Protein AF-A0AAW4U2R3-F1 (afdb_monomer_lite)

Organism: Bifidobacter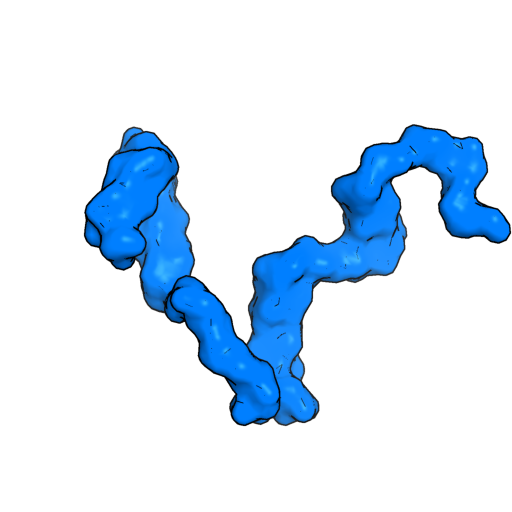ium breve (NCBI:txid1685)

Secondary structure (DSSP, 8-state):
---SS---HHHHHHHTTPPPHHHHHHHHHH-TTTTTTSPPPSS-HHHHHHHHHHHHTT--HHHHHHHH-

Structure (mmCIF, N/CA/C/O backbone):
data_AF-A0AAW4U2R3-F1
#
_entry.id   AF-A0AAW4U2R3-F1
#
loop_
_atom_site.group_PDB
_atom_site.id
_atom_site.type_symbol
_atom_site.label_atom_id
_atom_site.label_alt_id
_atom_site.label_comp_id
_atom_site.label_asym_id
_atom_site.label_entity_id
_atom_site.label_seq_id
_atom_site.pdbx_PDB_ins_code
_atom_site.Cartn_x
_atom_site.Cartn_y
_atom_site.Cartn_z
_atom_site.occupancy
_atom_site.B_iso_or_equiv
_atom_site.auth_seq_id
_atom_site.auth_comp_id
_atom_site.auth_asym_id
_atom_site.auth_atom_id
_atom_site.pdbx_PDB_model_num
ATOM 1 N N . MET A 1 1 ? 27.075 9.692 4.096 1.00 61.47 1 MET A N 1
ATOM 2 C CA . MET A 1 1 ? 26.068 9.525 5.164 1.00 61.47 1 MET A CA 1
ATOM 3 C C . MET A 1 1 ? 24.787 10.165 4.651 1.00 61.47 1 MET A C 1
ATOM 5 O O . MET A 1 1 ? 24.808 11.352 4.352 1.00 61.47 1 MET A O 1
ATOM 9 N N . TYR A 1 2 ? 23.753 9.368 4.383 1.00 68.00 2 TYR A N 1
ATOM 10 C CA . TYR A 1 2 ? 22.502 9.847 3.793 1.00 68.00 2 TYR A CA 1
ATOM 11 C C . TYR A 1 2 ? 21.709 10.590 4.880 1.00 68.00 2 TYR A C 1
ATOM 13 O O . TYR A 1 2 ? 21.166 9.956 5.774 1.00 68.00 2 TYR A O 1
ATOM 21 N N . PHE A 1 3 ? 21.705 11.922 4.798 1.00 73.25 3 PHE A N 1
ATOM 22 C CA . PHE A 1 3 ? 21.043 12.891 5.689 1.00 73.25 3 PHE A CA 1
ATOM 23 C C . PHE A 1 3 ? 21.674 13.079 7.081 1.00 73.25 3 PHE A C 1
ATOM 25 O O . PHE A 1 3 ? 21.890 12.142 7.841 1.00 73.25 3 PHE A O 1
ATOM 32 N N . THR A 1 4 ? 21.989 14.339 7.405 1.00 83.44 4 THR A N 1
ATOM 33 C CA . THR A 1 4 ? 22.544 14.794 8.697 1.00 83.44 4 THR A CA 1
ATOM 34 C C . THR A 1 4 ? 21.461 15.238 9.680 1.00 83.44 4 THR A C 1
ATOM 36 O O . THR A 1 4 ? 21.729 15.420 10.865 1.00 83.44 4 THR A O 1
ATOM 39 N N . THR A 1 5 ? 20.230 15.403 9.199 1.00 88.62 5 THR A N 1
ATOM 40 C CA . THR A 1 5 ? 19.054 15.709 10.010 1.00 88.62 5 THR A CA 1
ATOM 41 C C . THR A 1 5 ? 18.336 14.405 10.352 1.00 88.62 5 THR A C 1
ATOM 43 O O . THR A 1 5 ? 18.080 13.614 9.441 1.00 88.62 5 THR A O 1
ATOM 46 N N . PRO A 1 6 ? 17.973 14.161 11.624 1.00 84.62 6 PRO A N 1
ATOM 47 C CA . PRO A 1 6 ? 17.133 13.025 11.966 1.00 84.62 6 PRO A CA 1
ATOM 48 C C . PRO A 1 6 ? 15.762 13.205 11.305 1.00 84.62 6 PRO A C 1
ATOM 50 O O . PRO A 1 6 ? 15.010 14.121 11.629 1.00 84.62 6 PRO A O 1
ATOM 53 N N . MET A 1 7 ? 15.462 12.331 10.351 1.00 88.62 7 MET A N 1
ATOM 54 C CA . MET A 1 7 ? 14.190 12.268 9.642 1.00 88.62 7 MET A CA 1
ATOM 55 C C . MET A 1 7 ? 13.502 10.948 9.980 1.00 88.62 7 MET A C 1
ATOM 57 O O . MET A 1 7 ? 14.153 9.920 10.177 1.00 88.62 7 MET A O 1
ATOM 61 N N . THR A 1 8 ? 12.173 10.957 10.028 1.00 87.44 8 THR A N 1
ATOM 62 C CA . THR A 1 8 ? 11.397 9.713 10.109 1.00 87.44 8 THR A CA 1
ATOM 63 C C . THR A 1 8 ? 11.555 8.910 8.816 1.00 87.44 8 THR A C 1
ATOM 65 O O . THR A 1 8 ? 11.795 9.476 7.750 1.00 87.44 8 THR A O 1
ATOM 68 N N . THR A 1 9 ? 11.362 7.591 8.865 1.00 78.88 9 THR A N 1
ATOM 69 C CA . THR A 1 9 ? 11.421 6.726 7.672 1.00 78.88 9 THR A CA 1
ATOM 70 C C . THR A 1 9 ? 10.542 7.244 6.528 1.00 78.88 9 THR A C 1
ATOM 72 O O . THR A 1 9 ? 10.952 7.199 5.374 1.00 78.88 9 THR A O 1
ATOM 75 N N . ALA A 1 10 ? 9.360 7.787 6.841 1.00 77.56 10 ALA A N 1
ATOM 76 C CA . ALA A 1 10 ? 8.461 8.377 5.850 1.00 77.56 10 ALA A CA 1
ATOM 77 C C . ALA A 1 10 ? 9.073 9.611 5.166 1.00 77.56 10 ALA A C 1
ATOM 79 O O . ALA A 1 10 ? 9.019 9.721 3.945 1.00 77.56 10 ALA A O 1
ATOM 80 N N . GLN A 1 11 ? 9.716 10.491 5.937 1.00 82.81 11 GLN A N 1
ATOM 81 C CA . GLN A 1 11 ? 10.402 11.674 5.411 1.00 82.81 11 GLN A CA 1
ATOM 82 C C . GLN A 1 11 ? 11.634 11.309 4.577 1.00 82.81 11 GLN A C 1
ATOM 84 O O . GLN A 1 11 ? 11.880 11.938 3.556 1.00 82.81 11 GLN A O 1
ATOM 89 N N . VAL A 1 12 ? 12.385 10.270 4.959 1.00 83.44 12 VAL A N 1
ATOM 90 C CA . VAL A 1 12 ? 13.519 9.777 4.157 1.00 83.44 12 VAL A CA 1
ATOM 91 C C . VAL A 1 12 ? 13.038 9.221 2.814 1.00 83.44 12 VAL A C 1
ATOM 93 O O . VAL A 1 12 ? 13.635 9.511 1.781 1.00 83.44 12 VAL A O 1
ATOM 96 N N . VAL A 1 13 ? 11.945 8.450 2.816 1.00 80.81 13 VAL A N 1
ATOM 97 C CA . VAL A 1 13 ? 11.328 7.904 1.595 1.00 80.81 13 VAL A CA 1
ATOM 98 C C . VAL A 1 13 ? 10.840 9.029 0.678 1.00 80.81 13 VAL A C 1
ATOM 100 O O . VAL A 1 13 ? 11.132 8.999 -0.516 1.00 80.81 13 VAL A O 1
ATOM 103 N N . GLU A 1 14 ? 10.176 10.044 1.234 1.00 80.44 14 GLU A N 1
ATOM 104 C CA . GLU A 1 14 ? 9.709 11.220 0.490 1.00 80.44 14 GLU A CA 1
ATOM 105 C C . GLU A 1 14 ? 10.872 12.042 -0.085 1.00 80.44 14 GLU A C 1
ATOM 107 O O . GLU A 1 14 ? 10.873 12.361 -1.273 1.00 80.44 14 GLU A O 1
ATOM 112 N N . HIS A 1 15 ? 11.901 12.320 0.720 1.00 82.88 15 HIS A N 1
ATOM 113 C CA . HIS A 1 15 ? 13.058 13.116 0.304 1.00 82.88 15 HIS A CA 1
ATOM 114 C C . HIS A 1 15 ? 13.892 12.427 -0.785 1.00 82.88 15 HIS A C 1
ATOM 116 O O . HIS A 1 15 ? 14.434 13.081 -1.672 1.00 82.88 15 HIS A O 1
ATOM 122 N N . LEU A 1 16 ? 13.988 11.098 -0.740 1.00 81.44 16 LEU A N 1
ATOM 123 C CA . LEU A 1 16 ? 14.661 10.307 -1.771 1.00 81.44 16 LEU A CA 1
ATOM 124 C C . LEU A 1 16 ? 13.800 10.100 -3.027 1.00 81.44 16 LEU A C 1
ATOM 126 O O . LEU A 1 16 ? 14.263 9.476 -3.981 1.00 81.44 16 LEU A O 1
ATOM 130 N N . GLY A 1 17 ? 12.551 10.576 -3.032 1.00 77.50 17 GLY A N 1
ATOM 131 C CA . GLY A 1 17 ? 11.605 10.326 -4.117 1.00 77.50 17 GLY A CA 1
ATOM 132 C C . GLY A 1 17 ? 11.242 8.847 -4.268 1.00 77.50 17 GLY A C 1
ATOM 133 O O . GLY A 1 17 ? 10.753 8.442 -5.324 1.00 77.50 17 GLY A O 1
ATOM 134 N N . TYR A 1 18 ? 11.482 8.023 -3.239 1.00 75.19 18 TYR A N 1
ATOM 135 C CA . TYR A 1 18 ? 11.095 6.622 -3.281 1.00 75.19 18 TYR A CA 1
ATOM 136 C C . TYR A 1 18 ? 9.573 6.527 -3.192 1.00 75.19 18 TYR A C 1
ATOM 138 O O . TYR A 1 18 ? 8.954 7.089 -2.284 1.00 75.19 18 TYR A O 1
ATOM 146 N N . PRO A 1 19 ? 8.931 5.800 -4.113 1.00 68.31 19 PRO A N 1
ATOM 147 C CA . PRO A 1 19 ? 7.499 5.626 -4.040 1.00 68.31 19 PRO A CA 1
ATOM 148 C C . PRO A 1 19 ? 7.136 4.814 -2.791 1.00 68.31 19 PRO A C 1
ATOM 150 O O . PRO A 1 19 ? 7.761 3.800 -2.475 1.00 68.31 19 PRO A O 1
ATOM 153 N N . THR A 1 20 ? 6.064 5.218 -2.104 1.00 76.25 20 THR A N 1
ATOM 154 C CA . THR A 1 20 ? 5.396 4.338 -1.134 1.00 76.25 20 THR A CA 1
ATOM 155 C C . THR A 1 20 ? 5.051 3.014 -1.814 1.00 76.25 20 THR A C 1
ATOM 157 O O . THR A 1 20 ? 4.880 2.974 -3.031 1.00 76.25 20 THR A O 1
ATOM 160 N N . ARG A 1 21 ? 4.891 1.919 -1.063 1.00 67.88 21 ARG A N 1
ATOM 161 C CA . ARG A 1 21 ? 4.594 0.599 -1.650 1.00 67.88 21 ARG A CA 1
ATOM 162 C C . ARG A 1 21 ? 3.459 0.641 -2.687 1.00 67.88 21 ARG A C 1
ATOM 164 O O . ARG A 1 21 ? 3.584 0.063 -3.758 1.00 67.88 21 ARG A O 1
ATOM 171 N N . GLN A 1 22 ? 2.401 1.402 -2.408 1.00 70.94 22 GLN A N 1
ATOM 172 C CA . GLN A 1 22 ? 1.285 1.592 -3.336 1.00 70.94 22 GLN A CA 1
ATOM 173 C C . GLN A 1 22 ? 1.630 2.452 -4.559 1.00 70.94 22 GLN A C 1
ATOM 175 O O . GLN A 1 22 ? 1.124 2.171 -5.645 1.00 70.94 22 GLN A O 1
ATOM 180 N N . CYS A 1 23 ? 2.449 3.496 -4.404 1.00 77.19 23 CYS A N 1
ATOM 181 C CA . CYS A 1 23 ? 2.965 4.258 -5.542 1.00 77.19 23 CYS A CA 1
ATOM 182 C C . CYS A 1 23 ? 3.914 3.405 -6.393 1.00 77.19 23 CYS A C 1
ATOM 184 O O . CYS A 1 23 ? 3.894 3.538 -7.611 1.00 77.19 23 CYS A O 1
ATOM 186 N N . LEU A 1 24 ? 4.685 2.504 -5.778 1.00 75.94 24 LEU A N 1
ATOM 187 C CA . LEU A 1 24 ? 5.641 1.636 -6.460 1.00 75.94 24 LEU A CA 1
ATOM 188 C C . LEU A 1 24 ? 4.900 0.592 -7.288 1.00 75.94 24 LEU A C 1
ATOM 190 O O . LEU A 1 24 ? 5.158 0.461 -8.477 1.00 75.94 24 LEU A O 1
ATOM 194 N N . GLU A 1 25 ? 3.923 -0.084 -6.683 1.00 75.88 25 GLU A N 1
ATOM 195 C CA . GLU A 1 25 ? 3.040 -1.028 -7.375 1.00 75.88 25 GLU A CA 1
ATOM 196 C C . GLU A 1 25 ? 2.292 -0.346 -8.532 1.00 75.88 25 GLU A C 1
ATOM 198 O O . GLU A 1 25 ? 2.183 -0.911 -9.617 1.00 75.88 25 GLU A O 1
ATOM 203 N N . ARG A 1 26 ? 1.819 0.896 -8.339 1.00 74.88 26 ARG A N 1
ATOM 204 C CA . ARG A 1 26 ? 1.147 1.672 -9.393 1.00 74.88 26 ARG A CA 1
ATOM 205 C C . ARG A 1 26 ? 2.103 2.072 -10.517 1.00 74.88 26 ARG A C 1
ATOM 207 O O . ARG A 1 26 ? 1.730 1.964 -11.679 1.00 74.88 26 ARG A O 1
ATOM 214 N N . TRP A 1 27 ? 3.303 2.542 -10.186 1.00 77.88 27 TRP A N 1
ATOM 215 C CA . TRP A 1 27 ? 4.311 2.949 -11.165 1.00 77.88 27 TRP A CA 1
ATOM 216 C C . TRP A 1 27 ? 4.800 1.750 -11.983 1.00 77.88 27 TRP A C 1
ATOM 218 O O . TRP A 1 27 ? 4.789 1.808 -13.208 1.00 77.88 27 TRP A O 1
ATOM 228 N N . LEU A 1 28 ? 5.104 0.629 -11.324 1.00 75.44 28 LEU A N 1
ATOM 229 C CA . LEU A 1 28 ? 5.522 -0.612 -11.979 1.00 75.44 28 LEU A CA 1
ATOM 230 C C . LEU A 1 28 ? 4.418 -1.219 -12.851 1.00 75.44 28 LEU A C 1
ATOM 232 O O . LEU A 1 28 ? 4.716 -1.764 -13.906 1.00 75.44 28 LEU A O 1
ATOM 236 N N . ALA A 1 29 ? 3.146 -1.095 -12.459 1.00 76.19 29 ALA A N 1
ATOM 237 C CA . ALA A 1 29 ? 2.026 -1.532 -13.293 1.00 76.19 29 ALA A CA 1
ATOM 238 C C . ALA A 1 29 ? 1.842 -0.681 -14.566 1.00 76.19 29 ALA A C 1
ATOM 240 O O . ALA A 1 29 ? 1.286 -1.175 -15.544 1.00 76.19 29 ALA A O 1
ATOM 241 N N . MET A 1 30 ? 2.280 0.584 -14.556 1.00 74.38 30 MET A N 1
ATOM 242 C CA . MET A 1 30 ? 2.233 1.485 -15.719 1.00 74.38 30 MET A CA 1
ATOM 243 C C . MET A 1 30 ? 3.495 1.403 -16.592 1.00 74.38 30 MET A C 1
ATOM 245 O O . MET A 1 30 ? 3.474 1.854 -17.735 1.00 74.38 30 MET A O 1
ATOM 249 N N . ASP A 1 31 ? 4.588 0.841 -16.072 1.00 78.62 31 ASP A N 1
ATOM 250 C CA . ASP A 1 31 ? 5.839 0.657 -16.803 1.00 78.62 31 ASP A CA 1
ATOM 251 C C . ASP A 1 31 ? 5.771 -0.606 -17.674 1.00 78.62 31 ASP A C 1
ATOM 253 O O . ASP A 1 31 ? 5.645 -1.723 -17.172 1.00 78.62 31 ASP A O 1
ATOM 257 N N . SER A 1 32 ? 5.888 -0.447 -18.995 1.00 71.38 32 SER A N 1
ATOM 258 C CA . SER A 1 32 ? 5.784 -1.550 -19.962 1.00 71.38 32 SER A CA 1
ATOM 259 C C . SER A 1 32 ? 6.834 -2.647 -19.773 1.00 71.38 32 SER A C 1
ATOM 261 O O . SER A 1 32 ? 6.60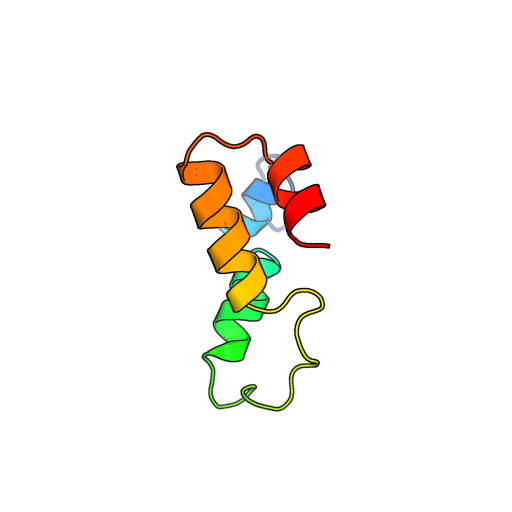7 -3.778 -20.198 1.00 71.38 32 SER A O 1
ATOM 263 N N . ARG A 1 33 ? 7.959 -2.345 -19.113 1.00 80.94 33 ARG A N 1
ATOM 264 C CA . ARG A 1 33 ? 9.027 -3.315 -18.820 1.00 80.94 33 ARG A CA 1
ATOM 265 C C . ARG A 1 33 ? 8.634 -4.288 -17.709 1.00 80.94 33 ARG A C 1
ATOM 267 O O . ARG A 1 33 ? 9.190 -5.378 -17.631 1.00 80.94 33 ARG A O 1
ATOM 274 N N . TYR A 1 34 ? 7.695 -3.888 -16.853 1.00 71.75 34 TYR A N 1
ATOM 275 C CA . TYR A 1 34 ? 7.221 -4.661 -15.702 1.00 71.75 34 TYR A CA 1
ATOM 276 C C . TYR A 1 34 ? 5.741 -5.059 -15.821 1.00 71.75 34 TYR A C 1
ATOM 278 O O . TYR A 1 34 ? 5.276 -5.937 -15.082 1.00 71.75 34 TYR A O 1
ATOM 286 N N . ALA A 1 35 ? 5.009 -4.461 -16.767 1.00 67.38 35 ALA A N 1
ATOM 287 C CA . ALA A 1 35 ? 3.638 -4.808 -17.109 1.00 67.38 35 ALA A CA 1
ATOM 288 C C . ALA A 1 35 ? 3.534 -6.304 -17.462 1.00 67.38 35 ALA A C 1
ATOM 290 O O . ALA A 1 35 ? 4.129 -6.781 -18.422 1.00 67.38 35 ALA A O 1
ATOM 291 N N . GLY A 1 36 ? 2.789 -7.061 -16.650 1.00 67.75 36 GLY A N 1
ATOM 292 C CA . GLY A 1 36 ? 2.573 -8.503 -16.834 1.00 67.75 36 GLY A CA 1
ATOM 293 C C . GLY A 1 36 ? 3.517 -9.427 -16.053 1.00 67.75 36 GLY A C 1
ATOM 294 O O . GLY A 1 36 ? 3.186 -10.597 -15.884 1.00 67.75 36 GLY A O 1
ATOM 295 N N . HIS A 1 37 ? 4.632 -8.917 -15.513 1.00 73.38 37 HIS A N 1
ATOM 296 C CA . HIS A 1 37 ? 5.565 -9.699 -1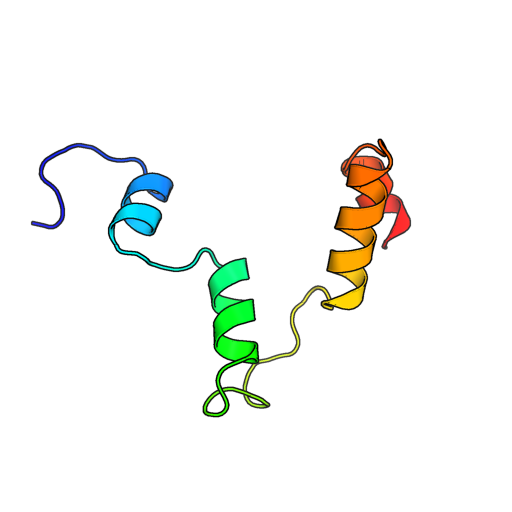4.683 1.00 73.38 37 HIS A CA 1
ATOM 297 C C . HIS A 1 37 ? 5.331 -9.543 -13.177 1.00 73.38 37 HIS A C 1
ATOM 299 O O . HIS A 1 37 ? 5.804 -10.362 -12.388 1.00 73.38 37 HIS A O 1
ATOM 305 N N . MET A 1 38 ? 4.600 -8.508 -12.758 1.00 72.62 38 MET A N 1
ATOM 306 C CA . MET A 1 38 ? 4.207 -8.376 -11.359 1.00 72.62 38 MET A CA 1
ATOM 307 C C . MET A 1 38 ? 3.143 -9.414 -10.996 1.00 72.62 38 MET A C 1
ATOM 309 O O . MET A 1 38 ? 2.145 -9.579 -11.701 1.00 72.62 38 MET A O 1
ATOM 313 N N . ALA A 1 39 ? 3.326 -10.067 -9.846 1.00 69.06 39 ALA A N 1
ATOM 314 C CA . ALA A 1 39 ? 2.24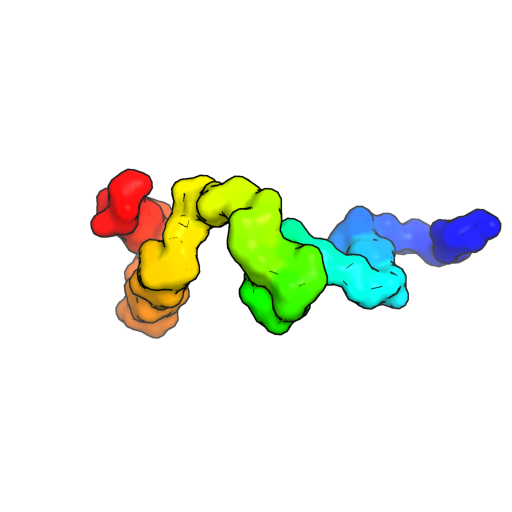9 -10.802 -9.198 1.00 69.06 39 ALA A CA 1
ATOM 315 C C . ALA A 1 39 ? 1.033 -9.877 -9.050 1.00 69.06 39 ALA A C 1
ATOM 317 O O . ALA A 1 39 ? 1.179 -8.698 -8.715 1.00 69.06 39 ALA A O 1
ATOM 318 N N . LYS A 1 40 ? -0.167 -10.405 -9.317 1.00 69.38 40 LYS A N 1
ATOM 319 C CA . LYS A 1 40 ? -1.408 -9.643 -9.142 1.00 69.38 40 LYS A CA 1
ATOM 320 C C . LYS A 1 40 ? -1.414 -9.004 -7.748 1.00 69.38 40 LYS A C 1
ATOM 322 O O . LYS A 1 40 ? -1.105 -9.698 -6.776 1.00 69.38 40 LYS A O 1
ATOM 327 N N . PRO A 1 41 ? -1.750 -7.706 -7.635 1.00 68.12 41 PRO A N 1
ATOM 328 C CA . PRO A 1 41 ? -1.806 -7.053 -6.339 1.00 68.12 41 PRO A CA 1
ATOM 329 C C . PRO A 1 41 ? -2.793 -7.805 -5.441 1.00 68.12 41 PRO A C 1
ATOM 331 O O . PRO A 1 41 ? -3.867 -8.194 -5.899 1.00 68.12 41 PRO A O 1
ATOM 334 N N . ILE A 1 42 ? -2.421 -7.989 -4.167 1.00 74.25 42 ILE A N 1
ATOM 335 C CA . ILE A 1 42 ? -3.227 -8.705 -3.156 1.00 74.25 42 ILE A CA 1
ATOM 336 C C . ILE A 1 42 ? -4.654 -8.139 -3.108 1.00 74.25 42 ILE A C 1
ATOM 338 O O . ILE A 1 42 ? -5.615 -8.884 -2.952 1.00 74.25 42 ILE A O 1
ATOM 342 N N . ILE A 1 43 ? -4.785 -6.821 -3.303 1.00 79.69 43 ILE A N 1
ATOM 343 C CA . ILE A 1 43 ? -6.064 -6.133 -3.471 1.00 79.69 43 ILE A CA 1
ATOM 344 C C . ILE A 1 43 ? -6.131 -5.550 -4.891 1.00 79.69 43 ILE A C 1
ATOM 346 O O . ILE A 1 43 ? -5.325 -4.670 -5.221 1.00 79.69 43 ILE A O 1
ATOM 350 N N . PRO A 1 44 ? -7.095 -5.980 -5.725 1.00 81.06 44 PRO A N 1
ATOM 351 C CA . PRO A 1 44 ? -7.297 -5.436 -7.062 1.00 81.06 44 PRO A CA 1
ATOM 352 C C . PRO A 1 44 ? -7.523 -3.921 -7.066 1.00 81.06 44 PRO A C 1
ATOM 354 O O . PRO A 1 44 ? -8.090 -3.341 -6.136 1.00 81.06 44 PRO A O 1
ATOM 357 N N . LEU A 1 45 ? -7.125 -3.274 -8.164 1.00 79.38 45 LEU A N 1
ATOM 358 C CA . LEU A 1 45 ? -7.296 -1.831 -8.350 1.00 79.38 45 LEU A CA 1
ATOM 359 C C . LEU A 1 45 ? -8.765 -1.396 -8.231 1.00 79.38 45 LEU A C 1
ATOM 361 O O . LEU A 1 45 ? -9.048 -0.356 -7.642 1.00 79.38 45 LEU A O 1
ATOM 365 N N . GLU A 1 46 ? -9.695 -2.203 -8.744 1.00 83.19 46 GLU A N 1
ATOM 366 C CA . GLU A 1 46 ? -11.131 -1.924 -8.666 1.00 83.19 46 GLU A CA 1
ATOM 367 C C . GLU A 1 46 ? -11.631 -1.881 -7.216 1.00 83.19 46 GLU A C 1
ATOM 369 O O . GLU A 1 46 ? -12.317 -0.937 -6.826 1.00 83.19 46 GLU A O 1
ATOM 374 N N . THR A 1 47 ? -11.197 -2.831 -6.384 1.00 87.25 47 THR A N 1
ATOM 375 C CA . THR A 1 47 ? -11.511 -2.860 -4.950 1.00 87.25 47 THR A CA 1
ATOM 376 C C . THR A 1 47 ? -10.957 -1.629 -4.237 1.00 87.25 47 THR A C 1
ATOM 378 O O . THR A 1 47 ? -11.641 -1.026 -3.412 1.00 87.25 47 THR A O 1
ATOM 381 N N . ARG A 1 48 ? -9.741 -1.195 -4.594 1.00 86.00 48 ARG A N 1
ATOM 382 C CA . ARG A 1 48 ? -9.141 0.029 -4.041 1.00 86.00 48 ARG A CA 1
ATOM 383 C C . ARG A 1 48 ? -9.902 1.287 -4.454 1.00 86.00 48 ARG A C 1
ATOM 385 O O . ARG A 1 48 ? -10.111 2.151 -3.608 1.00 86.00 48 ARG A O 1
ATOM 392 N N . ARG A 1 49 ? -10.337 1.393 -5.716 1.00 88.69 49 ARG A N 1
ATOM 393 C CA . ARG A 1 49 ? -11.160 2.524 -6.180 1.00 88.69 49 ARG A CA 1
ATOM 394 C C . ARG A 1 49 ? -12.461 2.593 -5.385 1.00 88.69 49 ARG A C 1
ATOM 396 O O . ARG A 1 49 ? -12.777 3.642 -4.837 1.00 88.69 49 ARG A O 1
ATOM 403 N N . ARG A 1 50 ? -13.125 1.449 -5.222 1.00 89.94 50 ARG A N 1
ATOM 404 C CA . ARG A 1 50 ? -14.374 1.342 -4.465 1.00 89.94 50 ARG A CA 1
ATOM 405 C C . ARG A 1 50 ? -14.192 1.704 -2.990 1.00 89.94 50 ARG A C 1
ATOM 407 O O . ARG A 1 50 ? -15.034 2.388 -2.425 1.00 89.94 50 ARG A O 1
ATOM 414 N N . ALA A 1 51 ? -13.068 1.324 -2.378 1.00 90.38 51 ALA A N 1
ATOM 415 C CA . ALA A 1 51 ? -12.724 1.738 -1.015 1.00 90.38 51 ALA A CA 1
ATOM 416 C C . ALA A 1 51 ? -12.610 3.261 -0.879 1.00 90.38 51 ALA A C 1
ATOM 418 O O . ALA A 1 51 ? -13.124 3.836 0.078 1.00 90.38 51 ALA A O 1
ATOM 419 N N . VAL A 1 52 ? -11.958 3.912 -1.845 1.00 89.81 52 VAL A N 1
ATOM 420 C CA . VAL A 1 52 ? -11.807 5.372 -1.865 1.00 89.81 52 VAL A CA 1
ATOM 421 C C . VAL A 1 52 ? -13.160 6.054 -2.061 1.00 89.81 52 VAL A C 1
ATOM 423 O O . VA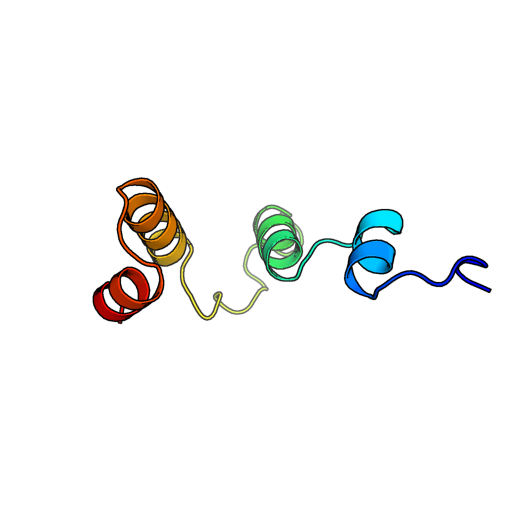L A 1 52 ? -13.469 6.983 -1.324 1.00 89.81 52 VAL A O 1
ATOM 426 N N . GLU A 1 53 ? -13.992 5.567 -2.982 1.00 92.38 53 GLU A N 1
ATOM 427 C CA . GLU A 1 53 ? -15.346 6.091 -3.213 1.00 92.38 53 GLU A CA 1
ATOM 428 C C . GLU A 1 53 ? -16.221 5.999 -1.954 1.00 92.38 53 GLU A C 1
ATOM 430 O O . GLU A 1 53 ? -16.883 6.971 -1.592 1.00 92.38 53 GLU A O 1
ATOM 435 N N . LEU A 1 54 ? -16.178 4.870 -1.239 1.00 92.25 54 LEU A N 1
ATOM 436 C CA . LEU A 1 54 ? -16.935 4.680 0.002 1.00 92.25 54 LEU A CA 1
ATOM 437 C C . LEU A 1 54 ? -16.484 5.650 1.100 1.00 92.25 54 LEU A C 1
ATOM 439 O O . LEU A 1 54 ? -17.317 6.275 1.756 1.00 92.25 54 LEU A O 1
ATOM 443 N N . VAL A 1 55 ? -15.173 5.808 1.286 1.00 92.31 55 VAL A N 1
ATOM 444 C CA . VAL A 1 55 ? -14.620 6.695 2.321 1.00 92.31 55 VAL A CA 1
ATOM 445 C C . VAL A 1 55 ? -14.866 8.168 1.993 1.00 92.31 55 VAL A C 1
ATOM 447 O O . VAL A 1 55 ? -15.213 8.940 2.885 1.00 92.31 55 VAL A O 1
ATOM 450 N N . LEU A 1 56 ? -14.760 8.558 0.719 1.00 92.94 56 LEU A N 1
ATOM 451 C CA . LEU A 1 56 ? -15.122 9.905 0.264 1.00 92.94 56 LEU A CA 1
ATOM 452 C C . LEU A 1 56 ? -16.625 10.181 0.408 1.00 92.94 56 LEU A C 1
ATOM 454 O O . LEU A 1 56 ? -17.006 11.318 0.669 1.00 92.94 56 LEU A O 1
ATOM 458 N N . GLY A 1 57 ? -17.468 9.148 0.322 1.00 92.12 57 GLY A N 1
ATOM 459 C CA . GLY A 1 57 ? -18.899 9.211 0.636 1.00 92.12 57 GLY A CA 1
ATOM 460 C C . GLY A 1 57 ? -19.228 9.330 2.132 1.00 92.12 57 GLY A C 1
ATOM 461 O O . GLY A 1 57 ? -20.394 9.222 2.503 1.00 92.12 57 GLY A O 1
ATOM 462 N N . GLY A 1 58 ? -18.227 9.520 3.000 1.00 91.25 58 GLY A N 1
ATOM 463 C CA . GLY A 1 58 ? -18.401 9.678 4.447 1.00 91.25 58 GLY A CA 1
ATOM 464 C C . GLY A 1 58 ? -18.454 8.361 5.225 1.00 91.25 58 GLY A C 1
ATOM 465 O O . GLY A 1 58 ? -18.674 8.371 6.438 1.00 91.25 58 GLY A O 1
ATOM 466 N N . MET A 1 59 ? -18.236 7.219 4.567 1.00 94.25 59 MET A N 1
ATOM 467 C CA . MET A 1 59 ? -18.180 5.927 5.246 1.00 94.25 59 MET A CA 1
ATOM 468 C C . MET A 1 59 ? -16.877 5.789 6.040 1.00 94.25 59 MET A C 1
ATOM 470 O O . MET A 1 59 ? -15.784 6.042 5.532 1.00 94.25 59 MET A O 1
ATOM 474 N N . GLN A 1 60 ? -16.960 5.314 7.286 1.00 92.75 60 GLN A N 1
ATOM 475 C CA . GLN A 1 60 ? -15.751 4.976 8.039 1.00 92.75 60 GLN A CA 1
ATOM 476 C C . GLN A 1 60 ? -14.954 3.872 7.336 1.00 92.75 60 GLN A C 1
ATOM 478 O O . GLN A 1 60 ? -15.507 2.861 6.905 1.00 92.75 60 GLN A O 1
ATOM 483 N N . GLN A 1 61 ? -13.627 4.008 7.321 1.00 86.81 61 GLN A N 1
ATOM 484 C CA . GLN A 1 61 ? -12.716 3.062 6.663 1.00 86.81 61 GLN A CA 1
ATOM 485 C C . GLN A 1 61 ? -12.900 1.609 7.131 1.00 86.81 61 GLN A C 1
ATOM 487 O O . GLN A 1 61 ? -12.870 0.695 6.314 1.00 86.81 61 GLN A O 1
ATOM 492 N N . LYS A 1 62 ? -13.148 1.381 8.430 1.00 89.75 62 LYS A N 1
ATOM 493 C CA . LYS A 1 62 ? -13.411 0.035 8.977 1.00 89.75 62 LYS A CA 1
ATOM 494 C C . LYS A 1 62 ? -14.681 -0.593 8.398 1.00 89.75 62 LYS A C 1
ATOM 496 O O . LYS A 1 62 ? -14.731 -1.799 8.179 1.00 89.75 62 LYS A O 1
ATOM 501 N N . GLN A 1 63 ? -15.697 0.226 8.146 1.00 89.38 63 GLN A N 1
ATOM 502 C CA . GLN A 1 63 ? -16.952 -0.212 7.548 1.00 89.38 63 GLN A CA 1
ATOM 503 C C . GLN A 1 63 ? -16.795 -0.436 6.041 1.00 89.38 63 GLN A C 1
ATOM 505 O O . GLN A 1 63 ? -17.267 -1.450 5.537 1.00 89.38 63 GLN A O 1
ATOM 510 N N . ALA A 1 64 ? -16.055 0.437 5.351 1.00 89.75 64 ALA A N 1
ATOM 511 C CA . ALA A 1 64 ? -15.707 0.251 3.944 1.00 89.75 64 ALA A CA 1
ATOM 512 C C . ALA A 1 64 ? -14.907 -1.046 3.727 1.00 89.75 64 ALA A C 1
ATOM 514 O O . ALA A 1 64 ? -15.222 -1.812 2.823 1.00 89.75 64 ALA A O 1
ATOM 515 N N . ALA A 1 65 ? -13.936 -1.344 4.598 1.00 87.69 65 ALA A N 1
ATOM 516 C CA . ALA A 1 65 ? -13.197 -2.606 4.581 1.00 87.69 65 ALA A CA 1
ATOM 517 C C . ALA A 1 65 ? -14.129 -3.817 4.761 1.00 87.69 65 ALA A C 1
ATOM 519 O O . ALA A 1 65 ? -14.093 -4.734 3.951 1.00 87.69 65 ALA A O 1
ATOM 520 N N . LYS A 1 66 ? -15.040 -3.778 5.745 1.00 90.50 66 LYS A N 1
ATOM 521 C CA . LYS A 1 66 ? -16.033 -4.845 5.966 1.00 90.50 66 LYS A CA 1
ATOM 522 C C . LYS A 1 66 ? -16.980 -5.048 4.774 1.00 90.50 66 LYS A C 1
ATOM 524 O O . LYS A 1 66 ? -17.479 -6.148 4.572 1.00 90.50 66 LYS A O 1
ATOM 529 N N . GLN A 1 67 ? -17.244 -3.999 3.995 1.00 86.44 67 GLN A N 1
ATOM 530 C CA . GLN A 1 67 ? -18.087 -4.071 2.800 1.00 86.44 67 GLN A CA 1
ATOM 531 C C . GLN A 1 67 ? -17.352 -4.643 1.573 1.00 86.44 67 GLN A C 1
ATOM 533 O O . GLN A 1 67 ? -17.999 -5.064 0.614 1.00 86.44 67 GLN A O 1
ATOM 538 N N . LEU A 1 68 ? -16.017 -4.619 1.572 1.00 85.38 68 LEU A N 1
ATOM 539 C CA . LEU A 1 68 ? -15.183 -5.020 0.436 1.00 85.38 68 LEU A CA 1
ATOM 540 C C . LEU A 1 68 ? -14.616 -6.443 0.547 1.00 85.38 68 LEU A C 1
ATOM 542 O O . LEU A 1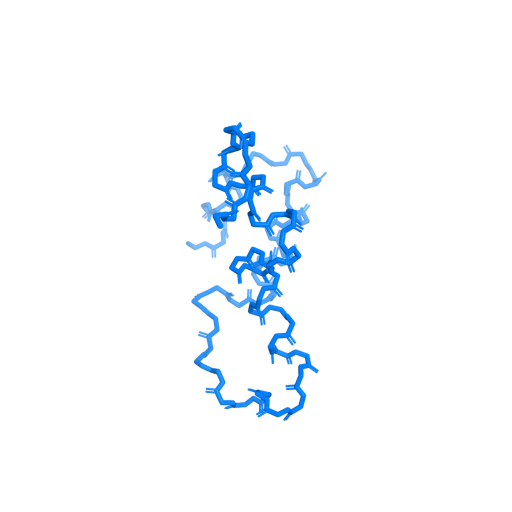 68 ? -14.018 -6.901 -0.427 1.00 85.38 68 LEU A O 1
ATOM 546 N N . GLY A 1 69 ? -14.869 -7.136 1.664 1.00 74.75 69 GLY A N 1
ATOM 547 C CA . GLY A 1 69 ? -14.449 -8.519 1.913 1.00 74.75 69 GLY A CA 1
ATOM 548 C C . GLY A 1 69 ? -13.372 -8.610 2.976 1.00 74.75 69 GLY A C 1
ATOM 549 O O . GLY A 1 69 ? -12.234 -8.183 2.683 1.00 74.75 69 GLY A O 1
#

Foldseek 3Di:
DQDPDDDDPVVSCVVVVNDDPVRVVVVLCVDPVNNPVDDAPPAHPVLVVQLVVCVVVVHDSVVSVVVSD

pLDDT: mean 80.7, std 8.18, range [61.47, 94.25]

Sequence (69 aa):
MYFTTPMTTAQVVEHLGYPTRQCLERWLAMDSRYAGHMAKPIIPLETRRRAVELVLGGMQQKQAAKQLG

Radius of gyration: 16.2 Å; chains: 1; bounding box: 45×26×32 Å